Protein AF-A0A6G9CLF8-F1 (afdb_monomer_lite)

Structure (mmCIF, N/CA/C/O backbone):
data_AF-A0A6G9CLF8-F1
#
_entry.id   AF-A0A6G9CLF8-F1
#
loop_
_atom_site.group_PDB
_atom_site.id
_atom_site.type_symbol
_atom_site.label_atom_id
_atom_site.label_alt_id
_atom_site.label_comp_id
_atom_site.label_asym_id
_atom_site.label_entity_id
_atom_site.label_seq_id
_atom_site.pdbx_PDB_ins_code
_atom_site.Cartn_x
_atom_site.Cartn_y
_atom_site.Cartn_z
_atom_site.occupancy
_atom_site.B_iso_or_equiv
_atom_site.auth_seq_id
_atom_site.auth_comp_id
_atom_site.auth_asym_id
_atom_site.auth_atom_id
_atom_site.pdbx_PDB_model_num
ATOM 1 N N . MET A 1 1 ? -2.574 -20.757 2.063 1.00 41.59 1 MET A N 1
ATOM 2 C CA . MET A 1 1 ? -2.565 -20.197 0.692 1.00 41.59 1 MET A CA 1
ATOM 3 C C . MET A 1 1 ? -2.424 -21.358 -0.279 1.00 41.59 1 MET A C 1
ATOM 5 O O . MET A 1 1 ? -1.345 -21.919 -0.354 1.00 41.59 1 MET A O 1
ATOM 9 N N . SER A 1 2 ? -3.527 -21.786 -0.900 1.00 39.12 2 SER A N 1
ATOM 10 C CA . SER A 1 2 ? -3.586 -22.973 -1.773 1.00 39.12 2 SER A CA 1
ATOM 11 C C . SER A 1 2 ? -2.580 -22.903 -2.936 1.00 39.12 2 SER A C 1
ATOM 13 O O . SER A 1 2 ? -2.360 -21.823 -3.481 1.00 39.12 2 SER A O 1
ATOM 15 N N . GLU A 1 3 ? -2.040 -24.064 -3.328 1.00 38.75 3 GLU A N 1
ATOM 16 C CA . GLU A 1 3 ? -1.170 -24.376 -4.486 1.00 38.75 3 GLU A CA 1
ATOM 17 C C . GLU A 1 3 ? -1.596 -23.800 -5.857 1.00 38.75 3 GLU A C 1
ATOM 19 O O . GLU A 1 3 ? -0.893 -23.965 -6.851 1.00 38.75 3 GLU A O 1
ATOM 24 N N . LEU A 1 4 ? -2.725 -23.099 -5.949 1.00 47.34 4 LEU A N 1
ATOM 25 C CA . LEU A 1 4 ? -3.372 -22.709 -7.203 1.00 47.34 4 LEU A CA 1
ATOM 26 C C . LEU A 1 4 ? -2.699 -21.565 -7.992 1.00 47.34 4 LEU A C 1
ATOM 28 O O . LEU A 1 4 ? -3.176 -21.233 -9.076 1.00 47.34 4 LEU A O 1
ATOM 32 N N . THR A 1 5 ? -1.606 -20.956 -7.519 1.00 53.12 5 THR A N 1
ATOM 33 C CA . THR A 1 5 ? -0.994 -19.784 -8.191 1.00 53.12 5 THR A CA 1
ATOM 34 C C . THR A 1 5 ? 0.461 -19.934 -8.639 1.00 53.12 5 THR A C 1
ATOM 36 O O . THR A 1 5 ? 0.926 -19.076 -9.387 1.00 53.12 5 THR A O 1
ATOM 39 N N . MET A 1 6 ? 1.186 -20.994 -8.267 1.00 51.94 6 MET A N 1
ATOM 40 C CA . MET A 1 6 ? 2.652 -21.036 -8.451 1.00 51.94 6 MET A CA 1
ATOM 41 C C . MET A 1 6 ? 3.165 -21.644 -9.768 1.00 51.94 6 MET A C 1
ATOM 43 O O . MET A 1 6 ? 4.370 -21.621 -9.985 1.00 51.94 6 MET A O 1
ATOM 47 N N . ASN A 1 7 ? 2.306 -22.147 -10.667 1.00 63.16 7 ASN A N 1
ATOM 48 C CA . ASN A 1 7 ? 2.774 -22.780 -11.917 1.00 63.16 7 ASN A CA 1
ATOM 49 C C . ASN A 1 7 ? 2.023 -22.339 -13.188 1.00 63.16 7 ASN A C 1
ATOM 51 O O . ASN A 1 7 ? 1.942 -23.067 -14.175 1.00 63.16 7 ASN A O 1
ATOM 55 N N . ARG A 1 8 ? 1.434 -21.140 -13.164 1.00 80.38 8 ARG A N 1
ATOM 56 C CA . ARG A 1 8 ? 0.789 -20.535 -14.337 1.00 80.38 8 ARG A CA 1
ATOM 57 C C . ARG A 1 8 ? 1.823 -19.697 -15.106 1.00 80.38 8 ARG A C 1
ATOM 59 O O . ARG A 1 8 ? 2.453 -18.845 -14.477 1.00 80.38 8 ARG A O 1
ATOM 66 N N . PRO A 1 9 ? 2.001 -19.872 -16.432 1.00 82.06 9 PRO A N 1
ATOM 67 C CA . PRO A 1 9 ? 2.868 -18.993 -17.211 1.00 82.06 9 PRO A CA 1
ATOM 68 C C . PRO A 1 9 ? 2.358 -17.550 -17.143 1.00 82.06 9 PRO A C 1
ATOM 70 O O . PRO A 1 9 ? 1.155 -17.295 -17.072 1.00 82.06 9 PRO A O 1
ATOM 73 N N . ARG A 1 10 ? 3.288 -16.595 -17.147 1.00 87.62 10 ARG A N 1
ATOM 74 C CA . ARG A 1 10 ? 2.970 -15.172 -17.023 1.00 87.62 10 ARG A CA 1
ATOM 75 C C . ARG A 1 10 ? 2.129 -14.697 -18.219 1.00 87.62 10 ARG A C 1
ATOM 77 O O . ARG A 1 10 ? 2.594 -14.772 -19.350 1.00 87.62 10 ARG A O 1
ATOM 84 N N . GLU A 1 11 ? 0.921 -14.191 -17.950 1.00 89.56 11 GLU A N 1
ATOM 85 C CA . GLU A 1 11 ? -0.039 -13.742 -18.980 1.00 89.56 11 GLU A CA 1
ATOM 86 C C . GLU A 1 11 ? 0.350 -12.393 -19.628 1.00 89.56 11 GLU A C 1
ATOM 88 O O . GLU A 1 11 ? 0.215 -12.237 -20.838 1.00 89.56 11 GLU A O 1
ATOM 93 N N . ASP A 1 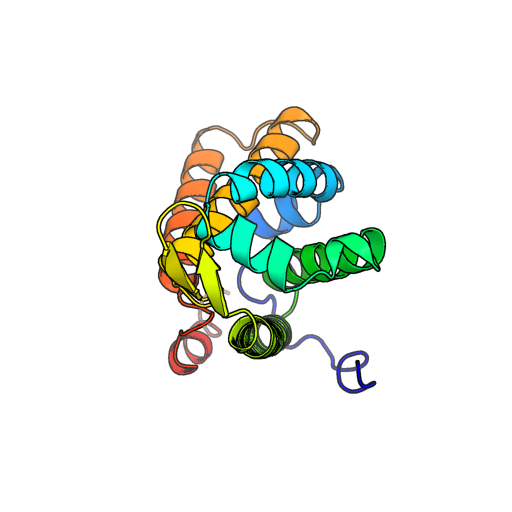12 ? 0.855 -11.422 -18.856 1.00 91.50 12 ASP A N 1
ATOM 94 C CA . ASP A 1 12 ? 1.275 -10.095 -19.336 1.00 91.50 12 ASP A CA 1
ATOM 95 C C . ASP A 1 12 ? 2.279 -9.421 -18.371 1.00 91.50 12 ASP A C 1
ATOM 97 O O . ASP A 1 12 ? 2.717 -10.001 -17.376 1.00 91.50 12 ASP A O 1
ATOM 101 N N . TYR A 1 13 ? 2.650 -8.163 -18.622 1.00 89.06 13 TYR A N 1
ATOM 102 C CA . TYR A 1 13 ? 3.530 -7.380 -17.742 1.00 89.06 13 TYR A CA 1
ATOM 103 C C . TYR A 1 13 ? 2.799 -6.576 -16.647 1.00 89.06 13 TYR A C 1
ATOM 105 O O . TYR A 1 13 ? 3.391 -5.702 -16.010 1.00 89.06 13 TYR A O 1
ATOM 113 N N . GLY A 1 14 ? 1.530 -6.886 -16.394 1.00 89.50 14 GLY A N 1
ATOM 114 C CA . GLY A 1 14 ? 0.704 -6.249 -15.380 1.00 89.50 14 GLY A CA 1
ATOM 115 C C . GLY A 1 14 ? 0.554 -4.748 -15.572 1.00 89.50 14 GLY A C 1
ATOM 116 O O . GLY A 1 14 ? 0.610 -4.211 -16.679 1.00 89.50 14 GLY A O 1
ATOM 117 N N . PHE A 1 15 ? 0.351 -4.040 -14.464 1.00 84.31 15 PHE A N 1
ATOM 118 C CA . PHE A 1 15 ? 0.010 -2.622 -14.516 1.00 84.31 15 PHE A CA 1
ATOM 119 C C . PHE A 1 15 ? 1.151 -1.745 -15.023 1.00 84.31 15 PHE A C 1
ATOM 121 O O . PHE A 1 15 ? 0.898 -0.758 -15.719 1.00 84.31 15 PHE A O 1
ATOM 128 N N . PHE A 1 16 ? 2.390 -2.071 -14.663 1.00 83.31 16 PHE A N 1
ATOM 129 C CA . PHE A 1 16 ? 3.527 -1.175 -14.854 1.00 83.31 16 PHE A CA 1
ATOM 130 C C . PHE A 1 16 ? 4.523 -1.684 -15.898 1.00 83.31 16 PHE A C 1
ATOM 132 O O . PHE A 1 16 ? 4.972 -0.900 -16.731 1.00 83.31 16 PHE A O 1
ATOM 139 N N . GLY A 1 17 ? 4.848 -2.975 -15.872 1.00 84.81 17 GLY A N 1
ATOM 140 C CA . GLY A 1 17 ? 5.844 -3.607 -16.732 1.00 84.81 17 GLY A CA 1
ATOM 141 C C . GLY A 1 17 ? 7.310 -3.235 -16.461 1.00 84.81 17 GLY A C 1
ATOM 142 O O . GLY A 1 17 ? 7.597 -2.192 -15.861 1.00 84.81 17 GLY A O 1
ATOM 143 N N . PRO A 1 18 ? 8.260 -4.076 -16.917 1.00 89.00 18 PRO A N 1
ATOM 144 C CA . PRO A 1 18 ? 9.674 -4.017 -16.527 1.00 89.00 18 PRO A CA 1
ATOM 145 C C . PRO A 1 18 ? 10.400 -2.748 -16.991 1.00 89.00 18 PRO A C 1
ATOM 147 O O . PRO A 1 18 ? 11.342 -2.302 -16.343 1.00 89.00 18 PRO A O 1
ATOM 150 N N . GLY A 1 19 ? 9.945 -2.117 -18.078 1.00 82.50 19 GLY A N 1
ATOM 151 C CA . GLY A 1 19 ? 10.505 -0.849 -18.563 1.00 82.50 19 GLY A CA 1
ATOM 152 C C . GLY A 1 19 ? 10.064 0.385 -17.767 1.00 82.50 19 GLY A C 1
ATOM 153 O O . GLY A 1 19 ? 10.550 1.492 -18.012 1.00 82.50 19 GLY A O 1
ATOM 154 N N . SER A 1 20 ? 9.123 0.240 -16.829 1.00 81.88 20 SER A N 1
ATOM 155 C CA . SER A 1 20 ? 8.579 1.382 -16.101 1.00 81.88 20 SER A CA 1
ATOM 156 C C . SER A 1 20 ? 9.444 1.795 -14.906 1.00 81.88 20 SER A C 1
ATOM 158 O O . SER A 1 20 ? 10.056 0.957 -14.238 1.00 81.88 20 SER A O 1
ATOM 160 N N . PRO A 1 21 ? 9.434 3.092 -14.547 1.00 83.88 21 PRO A N 1
ATOM 161 C CA . PRO A 1 21 ? 10.033 3.545 -13.299 1.00 83.88 21 PRO A CA 1
ATOM 162 C C . PRO A 1 21 ? 9.452 2.844 -12.068 1.00 83.88 21 PRO A C 1
ATOM 164 O O . PRO A 1 21 ? 10.201 2.492 -11.171 1.00 83.88 21 PRO A O 1
ATOM 167 N N . SER A 1 22 ? 8.133 2.629 -12.043 1.00 84.50 22 SER A N 1
ATOM 168 C CA . SER A 1 22 ? 7.428 1.973 -10.942 1.00 84.50 22 SER A CA 1
ATOM 169 C C . SER A 1 22 ? 7.987 0.584 -10.660 1.00 84.50 22 SER A C 1
ATOM 171 O O . SER A 1 22 ? 8.356 0.296 -9.528 1.00 84.50 22 SER A O 1
ATOM 173 N N . TRP A 1 23 ? 8.125 -0.240 -11.699 1.00 87.88 23 TRP A N 1
ATOM 174 C CA . TRP A 1 23 ? 8.705 -1.569 -11.565 1.00 87.88 23 TRP A CA 1
ATOM 175 C C . TRP A 1 23 ? 10.150 -1.503 -11.082 1.00 87.88 23 TRP A C 1
ATOM 177 O O . TRP A 1 23 ? 10.504 -2.174 -10.120 1.00 87.88 23 TRP A O 1
ATOM 187 N N . LYS A 1 24 ? 10.979 -0.654 -11.703 1.00 89.50 24 LYS A N 1
ATOM 188 C CA . LYS A 1 24 ? 12.388 -0.494 -11.315 1.00 89.50 24 LYS A CA 1
ATOM 189 C C . LYS A 1 24 ? 12.546 -0.088 -9.844 1.00 89.50 24 LYS A C 1
ATOM 191 O O . LYS A 1 24 ? 13.428 -0.596 -9.164 1.00 89.50 24 LYS A O 1
ATOM 196 N N . ILE A 1 25 ? 11.716 0.844 -9.380 1.00 90.38 25 ILE A N 1
ATOM 197 C CA . ILE A 1 25 ? 11.767 1.397 -8.024 1.00 90.38 25 ILE A CA 1
ATOM 198 C C . ILE A 1 25 ? 11.321 0.355 -6.990 1.00 90.38 25 ILE A C 1
ATOM 200 O O . ILE A 1 25 ? 12.007 0.172 -5.989 1.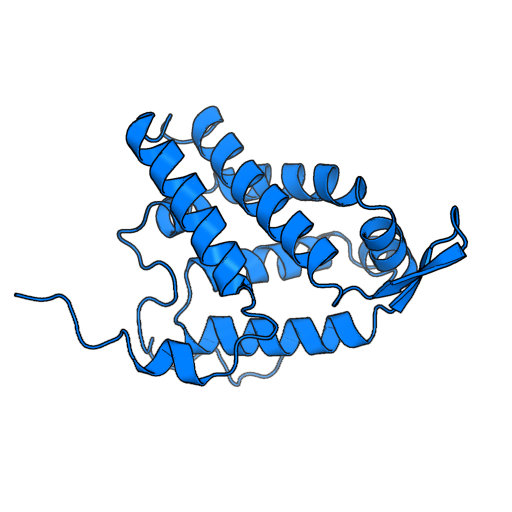00 90.38 25 ILE A O 1
ATOM 204 N N . TRP A 1 26 ? 10.210 -0.345 -7.238 1.00 91.25 26 TRP A N 1
ATOM 205 C CA . TRP A 1 26 ? 9.694 -1.363 -6.316 1.00 91.25 26 TRP A CA 1
ATOM 206 C C . TRP A 1 26 ? 10.512 -2.656 -6.320 1.00 91.25 26 TRP A C 1
ATOM 208 O O . TRP A 1 26 ? 10.598 -3.307 -5.289 1.00 91.25 26 TRP A O 1
ATOM 218 N N . ALA A 1 27 ? 11.158 -3.011 -7.433 1.00 92.56 27 ALA A N 1
ATOM 219 C CA . ALA A 1 27 ? 12.043 -4.175 -7.504 1.00 92.56 27 ALA A CA 1
ATOM 220 C C . ALA A 1 27 ? 13.432 -3.935 -6.876 1.00 92.56 27 ALA A C 1
ATOM 222 O O . ALA A 1 27 ? 14.234 -4.863 -6.790 1.00 92.56 27 ALA A O 1
ATOM 223 N N . ALA A 1 28 ? 13.754 -2.704 -6.467 1.00 93.19 28 ALA A N 1
ATOM 224 C CA . ALA A 1 28 ? 15.037 -2.398 -5.845 1.00 93.19 28 ALA A CA 1
ATOM 225 C C . ALA A 1 28 ? 15.055 -2.809 -4.360 1.00 93.19 28 ALA A C 1
ATOM 227 O O . ALA A 1 28 ? 14.053 -2.610 -3.671 1.00 93.19 28 ALA A O 1
ATOM 228 N N . PRO A 1 29 ? 16.202 -3.253 -3.804 1.00 94.38 29 PRO A N 1
ATOM 229 C CA . PRO A 1 29 ? 16.317 -3.579 -2.375 1.00 94.38 29 PRO A CA 1
ATOM 230 C C . PRO A 1 29 ? 15.917 -2.429 -1.435 1.00 94.38 29 PRO A C 1
ATOM 232 O O . PRO A 1 29 ? 15.423 -2.653 -0.332 1.00 94.38 29 PRO A O 1
ATOM 235 N N . THR A 1 30 ? 16.051 -1.178 -1.889 1.00 95.19 30 THR A N 1
ATOM 236 C CA . THR A 1 30 ? 15.613 0.021 -1.155 1.00 95.19 30 THR A CA 1
ATOM 237 C C . THR A 1 30 ? 14.107 0.071 -0.892 1.00 95.19 30 THR A C 1
ATOM 239 O O . THR A 1 30 ? 13.672 0.866 -0.058 1.00 95.19 30 THR A O 1
ATOM 242 N N . ALA A 1 31 ? 13.302 -0.741 -1.587 1.00 94.06 31 ALA A N 1
ATOM 243 C CA . ALA A 1 31 ? 11.864 -0.812 -1.369 1.00 94.06 31 ALA A CA 1
ATOM 244 C C . ALA A 1 31 ? 11.509 -1.292 0.040 1.00 94.06 31 ALA A C 1
ATOM 246 O O . ALA A 1 31 ? 10.551 -0.777 0.604 1.00 94.06 31 ALA A O 1
ATOM 247 N N . LEU A 1 32 ? 12.312 -2.173 0.648 1.00 94.69 32 LEU A N 1
ATOM 248 C CA . LEU A 1 32 ? 12.104 -2.611 2.032 1.00 94.69 32 LEU A CA 1
ATOM 249 C C . LEU A 1 32 ? 12.201 -1.435 3.020 1.00 94.69 32 LEU A C 1
ATOM 251 O O . LEU A 1 32 ? 11.309 -1.234 3.841 1.00 94.69 32 LEU A O 1
ATOM 255 N N . ILE A 1 33 ? 13.241 -0.605 2.884 1.00 95.12 33 ILE A N 1
ATOM 256 C CA . ILE A 1 33 ? 13.440 0.596 3.716 1.00 95.12 33 ILE A CA 1
ATOM 257 C C . ILE A 1 33 ? 12.312 1.607 3.463 1.00 95.12 33 ILE A C 1
ATOM 259 O O . ILE A 1 33 ? 11.757 2.200 4.389 1.00 95.12 33 ILE A O 1
ATOM 263 N N . GLY A 1 34 ? 11.941 1.790 2.192 1.00 95.69 34 GLY A N 1
ATOM 264 C CA . GLY A 1 34 ? 10.821 2.643 1.807 1.00 95.69 34 GLY A CA 1
ATOM 265 C C . GLY A 1 34 ? 9.492 2.183 2.394 1.00 95.69 34 GLY A C 1
ATOM 266 O O . GLY A 1 34 ? 8.704 3.014 2.835 1.00 95.69 34 GLY A O 1
ATOM 267 N N . PHE A 1 35 ? 9.263 0.877 2.449 1.00 94.88 35 PHE A N 1
ATOM 268 C CA . PHE A 1 35 ? 8.052 0.305 3.013 1.00 94.88 35 PHE A CA 1
ATOM 269 C C . PHE A 1 35 ? 7.992 0.493 4.535 1.00 94.88 35 PHE A C 1
ATOM 271 O O . PHE A 1 35 ? 6.983 0.945 5.061 1.00 94.88 35 PHE A O 1
ATOM 278 N N . GLN A 1 36 ? 9.100 0.288 5.254 1.00 94.88 36 GLN A N 1
ATOM 279 C CA . GLN A 1 36 ? 9.165 0.594 6.693 1.00 94.88 36 GLN A CA 1
ATOM 280 C C . GLN A 1 36 ? 8.843 2.068 6.984 1.00 94.88 36 GLN A C 1
ATOM 282 O O . GLN A 1 36 ? 8.083 2.376 7.902 1.00 94.88 36 GLN A O 1
ATOM 287 N N . ARG A 1 37 ? 9.363 2.992 6.163 1.00 96.81 37 ARG A N 1
ATOM 288 C CA . ARG A 1 37 ? 9.010 4.416 6.250 1.00 96.81 37 ARG A CA 1
ATOM 289 C C . ARG A 1 37 ? 7.518 4.656 5.996 1.00 96.81 37 ARG A C 1
ATOM 291 O O . ARG A 1 37 ? 6.945 5.530 6.646 1.00 96.81 37 ARG A O 1
ATOM 298 N N . SER A 1 38 ? 6.899 3.950 5.046 1.00 96.00 38 SER A N 1
ATOM 299 C CA . SER A 1 38 ? 5.478 4.156 4.747 1.00 96.00 38 SER A CA 1
ATOM 300 C C . SER A 1 38 ? 4.599 3.745 5.914 1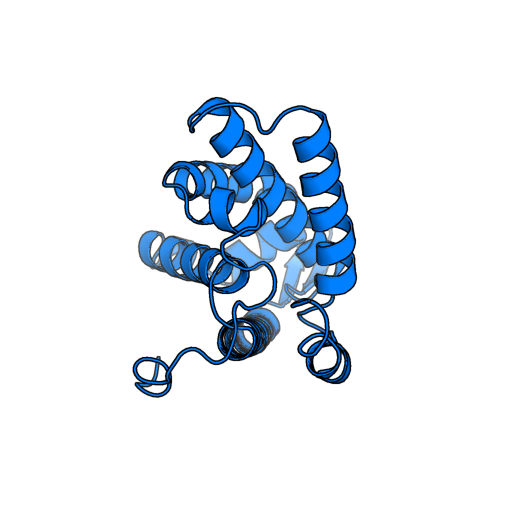.00 96.00 38 SER A C 1
ATOM 302 O O . SER A 1 38 ? 3.740 4.533 6.289 1.00 96.00 38 SER A O 1
ATOM 304 N N . VAL A 1 39 ? 4.895 2.614 6.559 1.00 93.62 39 VAL A N 1
ATOM 305 C CA . VAL A 1 39 ? 4.155 2.133 7.735 1.00 93.62 39 VAL A CA 1
ATOM 306 C C . VAL A 1 39 ? 4.110 3.194 8.838 1.00 93.62 39 VAL A C 1
ATOM 308 O O . VAL A 1 39 ? 3.053 3.422 9.418 1.00 93.62 39 VAL A O 1
ATOM 311 N N . VAL A 1 40 ? 5.214 3.903 9.101 1.00 95.44 40 VAL A N 1
ATOM 312 C CA . VAL A 1 40 ? 5.225 4.994 10.095 1.00 95.44 40 VAL A CA 1
ATOM 313 C C . VAL A 1 40 ? 4.283 6.134 9.692 1.00 95.44 40 VAL A C 1
ATOM 315 O O . VAL A 1 40 ? 3.527 6.627 10.520 1.00 95.44 40 VAL A O 1
ATOM 318 N N . LEU A 1 41 ? 4.299 6.545 8.420 1.00 97.19 41 LEU A N 1
ATOM 319 C CA . LEU A 1 41 ? 3.423 7.617 7.928 1.00 97.19 41 LEU A CA 1
ATOM 320 C C . LEU A 1 41 ? 1.951 7.205 7.872 1.00 97.19 41 LEU A C 1
ATOM 322 O O . LEU A 1 41 ? 1.069 8.028 8.092 1.00 97.19 41 LEU A O 1
ATOM 326 N N . GLU A 1 42 ? 1.687 5.941 7.563 1.00 95.56 42 GLU A N 1
ATOM 327 C CA . GLU A 1 42 ? 0.349 5.362 7.500 1.00 95.56 42 GLU A CA 1
ATOM 328 C C . GLU A 1 42 ? -0.370 5.472 8.849 1.00 95.56 42 GLU A C 1
ATOM 330 O O . GLU A 1 42 ? -1.548 5.812 8.868 1.00 95.56 42 GLU A O 1
ATOM 335 N N . HIS A 1 43 ? 0.346 5.322 9.970 1.00 94.94 43 HIS A N 1
ATOM 336 C CA . HIS A 1 43 ? -0.212 5.453 11.325 1.00 94.94 43 HIS A CA 1
ATOM 337 C C . HIS A 1 43 ? -0.613 6.885 11.720 1.00 94.94 43 HIS A C 1
ATOM 339 O O . HIS A 1 43 ? -1.169 7.077 12.798 1.00 94.94 43 HIS A O 1
ATOM 345 N N . PHE A 1 44 ? -0.383 7.889 10.866 1.00 95.12 44 PHE A N 1
ATOM 346 C CA . PHE A 1 44 ? -0.996 9.211 11.039 1.00 95.12 44 PHE A CA 1
ATOM 347 C C . PHE A 1 44 ? -2.453 9.282 10.554 1.00 95.12 44 PHE A C 1
ATOM 349 O O . PHE A 1 44 ? -3.097 10.310 10.750 1.00 95.12 44 PHE A O 1
ATOM 356 N N . ASP A 1 45 ? -2.991 8.210 9.962 1.00 95.25 45 ASP A N 1
ATOM 357 C CA . ASP A 1 45 ? -4.437 8.024 9.819 1.00 95.25 45 ASP A CA 1
ATOM 358 C C . ASP A 1 45 ? -4.980 7.295 11.070 1.00 95.25 45 ASP A C 1
ATOM 360 O O . ASP A 1 45 ? -4.650 6.120 11.279 1.00 95.25 45 ASP A O 1
ATOM 364 N N . PRO A 1 46 ? -5.812 7.948 11.911 1.00 95.81 46 PRO A N 1
ATOM 365 C CA . PRO A 1 46 ? -6.343 7.325 13.124 1.00 95.81 46 PRO A CA 1
ATOM 366 C C . PRO A 1 46 ? -7.228 6.106 12.822 1.00 95.81 46 PRO A C 1
ATOM 368 O O . PRO A 1 46 ? -7.241 5.149 13.595 1.00 95.81 46 PRO A O 1
ATOM 371 N N . PHE A 1 47 ? -7.918 6.085 11.676 1.00 96.81 47 PHE A N 1
ATOM 372 C CA . PHE A 1 47 ? -8.753 4.954 11.268 1.00 96.81 47 PHE A CA 1
ATOM 373 C C . PHE A 1 47 ? -7.915 3.741 10.881 1.00 96.81 47 PHE A C 1
ATOM 375 O O . PHE A 1 47 ? -8.274 2.607 11.199 1.00 96.81 47 PHE A O 1
ATOM 382 N N . LEU A 1 48 ? -6.773 3.980 10.236 1.00 95.25 48 LEU A N 1
ATOM 383 C CA . LEU A 1 48 ? -5.797 2.939 9.953 1.00 95.25 48 LEU A CA 1
ATOM 384 C C . LEU A 1 48 ? -5.201 2.392 11.249 1.00 95.25 48 LEU A C 1
ATOM 386 O O . LEU A 1 48 ? -5.166 1.176 11.426 1.00 95.25 48 LEU A O 1
ATOM 390 N N . ALA A 1 49 ? -4.757 3.267 12.155 1.00 95.25 49 ALA A N 1
ATOM 391 C CA . ALA A 1 49 ? -4.165 2.852 13.424 1.00 95.25 49 ALA A CA 1
ATOM 392 C C . ALA A 1 49 ? -5.136 1.988 14.249 1.00 95.25 49 ALA A C 1
ATOM 394 O O . ALA A 1 49 ? -4.743 0.923 14.728 1.00 95.25 49 ALA A O 1
ATOM 395 N N . ALA A 1 50 ? -6.411 2.390 14.330 1.00 96.75 50 ALA A N 1
ATOM 396 C CA . ALA A 1 50 ? -7.463 1.601 14.971 1.00 96.75 50 ALA A CA 1
ATOM 397 C C . ALA A 1 50 ? -7.656 0.236 14.286 1.00 96.75 50 ALA A C 1
ATOM 399 O O . ALA A 1 50 ? -7.604 -0.796 14.948 1.00 96.75 50 ALA A O 1
ATOM 400 N N . ALA A 1 51 ? -7.768 0.203 12.952 1.00 95.62 51 ALA A N 1
ATOM 401 C CA . ALA A 1 51 ? -7.912 -1.050 12.207 1.00 95.62 51 ALA A CA 1
ATOM 402 C C . ALA A 1 51 ? -6.744 -2.023 12.435 1.00 95.62 51 ALA A C 1
ATOM 404 O O . ALA A 1 51 ? -6.947 -3.235 12.527 1.00 95.62 51 ALA A O 1
ATOM 405 N N . VAL A 1 52 ? -5.514 -1.510 12.515 1.00 94.31 52 VAL A N 1
ATOM 406 C CA . VAL A 1 52 ? -4.322 -2.327 12.771 1.00 94.31 52 VAL A CA 1
ATOM 407 C C . VAL A 1 52 ? -4.313 -2.875 14.196 1.00 94.31 52 VAL A C 1
ATOM 409 O O . VAL A 1 52 ? -3.974 -4.049 14.373 1.00 94.31 52 VAL A O 1
ATOM 412 N N . ALA A 1 53 ? -4.689 -2.056 15.181 1.00 94.00 53 ALA A N 1
ATOM 413 C CA . ALA A 1 53 ? -4.781 -2.470 16.577 1.00 94.00 53 ALA A CA 1
ATOM 414 C C . ALA A 1 53 ? -5.833 -3.578 16.761 1.00 94.00 53 ALA A C 1
ATOM 416 O O . ALA A 1 53 ? -5.507 -4.641 17.291 1.00 94.00 53 ALA A O 1
ATOM 417 N N . ASP A 1 54 ? -7.040 -3.378 16.228 1.00 95.31 54 ASP A N 1
ATOM 418 C CA . ASP A 1 54 ? -8.168 -4.307 16.379 1.00 95.31 54 ASP A CA 1
ATOM 419 C C . ASP A 1 54 ? -7.914 -5.653 15.688 1.00 95.31 54 ASP A C 1
ATOM 421 O O . ASP A 1 54 ? -8.263 -6.710 16.212 1.00 95.31 54 ASP A O 1
ATOM 425 N N . MET A 1 55 ? -7.237 -5.650 14.533 1.00 92.50 55 MET A N 1
ATOM 426 C CA . MET A 1 55 ? -6.888 -6.892 13.834 1.00 92.50 55 MET A CA 1
ATOM 427 C C . MET A 1 55 ? -5.782 -7.690 14.535 1.00 92.50 55 MET A C 1
ATOM 429 O O . MET A 1 55 ? -5.570 -8.851 14.187 1.00 92.50 55 MET A O 1
ATOM 433 N N . SER A 1 56 ? -5.076 -7.102 15.507 1.00 91.69 56 SER A N 1
ATOM 434 C CA . SER A 1 56 ? -4.088 -7.716 16.415 1.00 91.69 56 SER A CA 1
ATOM 435 C C . SER A 1 56 ? -2.885 -8.452 15.794 1.00 91.69 56 SER A C 1
ATOM 437 O O . SER A 1 56 ? -1.937 -8.787 16.502 1.00 91.69 56 SER A O 1
ATOM 439 N N . GLY A 1 57 ? -2.850 -8.662 14.474 1.00 87.25 57 GLY A N 1
ATOM 440 C CA . GLY A 1 57 ? -1.833 -9.476 13.800 1.00 87.25 57 GLY A CA 1
ATOM 441 C C . GLY A 1 57 ? -0.400 -8.945 13.915 1.00 87.25 57 GLY A C 1
ATOM 442 O O . GLY A 1 57 ? 0.541 -9.712 13.750 1.00 87.25 57 GLY A O 1
ATOM 443 N N . ILE A 1 58 ? -0.215 -7.654 14.222 1.00 89.25 58 ILE A N 1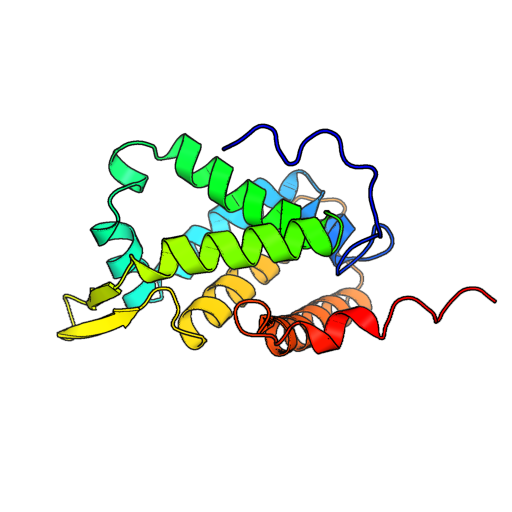
ATOM 444 C CA . ILE A 1 58 ? 1.112 -7.094 14.535 1.00 89.25 58 ILE A CA 1
ATOM 445 C C . ILE A 1 58 ? 1.687 -7.623 15.854 1.00 89.25 58 ILE A C 1
ATOM 447 O O . ILE A 1 58 ? 2.903 -7.657 15.999 1.00 89.25 58 ILE A O 1
ATOM 451 N N . TYR A 1 59 ? 0.840 -8.016 16.810 1.00 92.88 59 TYR A N 1
ATOM 452 C CA . TYR A 1 59 ? 1.272 -8.447 18.140 1.00 92.88 59 TYR A CA 1
ATOM 453 C C . TYR A 1 59 ? 1.586 -9.944 18.190 1.00 92.88 59 TYR A C 1
ATOM 455 O O . TYR A 1 59 ? 2.404 -10.366 19.002 1.00 92.88 59 TYR A O 1
ATOM 463 N N . SER A 1 60 ? 0.956 -10.741 17.323 1.00 94.44 60 SER A N 1
ATOM 464 C CA . SER A 1 60 ? 1.154 -12.192 17.257 1.00 94.44 60 SER A CA 1
ATOM 465 C C . SER A 1 60 ? 2.207 -12.622 16.232 1.00 94.44 60 SER A C 1
ATOM 467 O O . SER A 1 60 ? 2.973 -13.541 16.504 1.00 94.44 60 SER A O 1
ATOM 469 N N . ASP A 1 61 ? 2.265 -11.969 15.068 1.00 94.69 61 ASP A N 1
ATOM 470 C CA . ASP A 1 61 ? 3.171 -12.309 13.961 1.00 94.69 61 ASP A CA 1
ATOM 471 C C . ASP A 1 61 ? 3.636 -11.035 13.221 1.00 94.69 61 ASP A C 1
ATOM 473 O O . ASP A 1 61 ? 3.215 -10.764 12.089 1.00 94.69 61 ASP A O 1
ATOM 477 N N . PRO A 1 62 ? 4.491 -10.200 13.846 1.00 90.94 62 PRO A N 1
ATOM 478 C CA . PRO A 1 62 ? 4.934 -8.944 13.243 1.00 90.94 62 PRO A CA 1
ATOM 479 C C . PRO A 1 62 ? 5.733 -9.159 11.952 1.00 90.94 62 PRO A C 1
ATOM 481 O O . PRO A 1 62 ? 5.525 -8.437 10.974 1.00 90.94 62 PRO A O 1
ATOM 484 N N . ALA A 1 63 ? 6.623 -10.158 11.935 1.00 91.31 63 ALA A N 1
ATOM 485 C CA . ALA A 1 63 ? 7.475 -10.453 10.785 1.00 91.31 63 ALA A CA 1
ATOM 486 C C . ALA A 1 63 ? 6.652 -10.983 9.605 1.00 91.31 63 ALA A C 1
ATOM 488 O O . ALA A 1 63 ? 6.696 -10.406 8.519 1.00 91.31 63 ALA A O 1
ATOM 489 N N . GLY A 1 64 ? 5.813 -12.000 9.824 1.00 93.06 64 GLY A N 1
ATOM 490 C CA . GLY A 1 64 ? 4.970 -12.537 8.764 1.00 93.06 64 GLY A CA 1
ATOM 491 C C . GLY A 1 64 ? 3.920 -11.533 8.288 1.00 93.06 64 GLY A C 1
ATOM 492 O O . GLY A 1 64 ? 3.577 -11.525 7.103 1.00 93.06 64 GLY A O 1
ATOM 493 N N . ARG A 1 65 ? 3.432 -10.631 9.154 1.00 92.06 65 ARG A N 1
ATOM 494 C CA . ARG A 1 65 ? 2.565 -9.527 8.715 1.00 92.06 65 ARG A CA 1
ATOM 495 C C . ARG A 1 65 ? 3.307 -8.577 7.780 1.00 92.06 65 ARG A C 1
ATOM 497 O O . ARG A 1 65 ? 2.764 -8.265 6.723 1.00 92.06 65 ARG A O 1
ATOM 504 N N . LEU A 1 66 ? 4.519 -8.148 8.139 1.00 90.19 66 LEU A N 1
ATOM 505 C CA . LEU A 1 66 ? 5.343 -7.292 7.283 1.00 90.19 66 LEU A CA 1
ATOM 506 C C . LEU A 1 66 ? 5.605 -7.956 5.923 1.00 90.19 66 LEU A C 1
ATOM 508 O O . LEU A 1 66 ? 5.384 -7.320 4.891 1.00 90.19 66 LEU A O 1
ATOM 512 N N . ASP A 1 67 ? 5.987 -9.233 5.922 1.00 9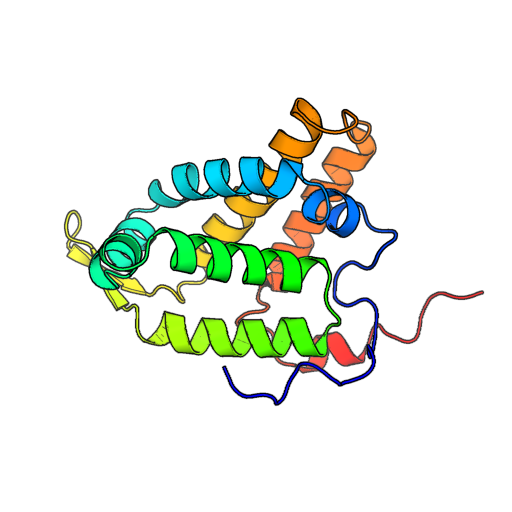1.69 67 ASP A N 1
ATOM 513 C CA . ASP A 1 67 ? 6.270 -9.993 4.702 1.00 91.69 67 ASP A CA 1
ATOM 514 C C . ASP A 1 67 ? 5.045 -10.090 3.789 1.00 91.69 67 ASP A C 1
ATOM 516 O O . ASP A 1 67 ? 5.137 -9.792 2.597 1.00 91.69 67 ASP A O 1
ATOM 520 N N . ARG A 1 68 ? 3.869 -10.440 4.334 1.00 92.19 68 ARG A N 1
ATOM 521 C CA . ARG A 1 68 ? 2.621 -10.524 3.553 1.00 92.19 68 ARG A CA 1
ATOM 522 C C . ARG A 1 68 ? 2.231 -9.172 2.959 1.00 92.19 68 ARG A C 1
ATOM 524 O O . ARG A 1 68 ? 1.821 -9.112 1.798 1.00 92.19 68 ARG A O 1
ATOM 531 N N . THR A 1 69 ? 2.361 -8.086 3.724 1.00 90.50 69 THR A N 1
ATOM 532 C CA . THR A 1 69 ? 2.019 -6.748 3.227 1.00 90.50 69 THR A CA 1
ATOM 533 C C . THR A 1 69 ? 3.013 -6.276 2.164 1.00 90.50 69 THR A C 1
ATOM 535 O O . THR A 1 69 ? 2.591 -5.799 1.111 1.00 90.50 69 THR A O 1
ATOM 538 N N . LEU A 1 70 ? 4.320 -6.463 2.365 1.00 92.00 70 LEU A N 1
ATOM 539 C CA . LEU A 1 70 ? 5.319 -6.111 1.355 1.00 92.00 70 LEU A CA 1
ATOM 540 C C . LEU A 1 70 ? 5.148 -6.951 0.079 1.00 92.00 70 LEU A C 1
ATOM 542 O O . LEU A 1 70 ? 5.178 -6.403 -1.026 1.00 92.00 70 LEU A O 1
ATOM 546 N N . ALA A 1 71 ? 4.902 -8.257 0.219 1.00 92.75 71 ALA A N 1
ATOM 547 C CA . ALA A 1 71 ? 4.627 -9.150 -0.903 1.00 92.75 71 ALA A CA 1
ATOM 548 C C . ALA A 1 71 ? 3.412 -8.686 -1.717 1.00 92.75 71 ALA A C 1
ATOM 550 O O . ALA A 1 71 ? 3.464 -8.728 -2.948 1.00 92.75 71 ALA A O 1
ATOM 551 N N . TYR A 1 72 ? 2.354 -8.181 -1.070 1.00 92.38 72 TYR A N 1
ATOM 552 C CA . TYR A 1 72 ? 1.222 -7.569 -1.770 1.00 92.38 72 TYR A CA 1
ATOM 553 C C . TYR A 1 72 ? 1.659 -6.405 -2.666 1.00 92.38 72 TYR A C 1
ATOM 555 O O . TYR A 1 72 ? 1.405 -6.432 -3.873 1.00 92.38 72 TYR A O 1
ATOM 563 N N . PHE A 1 73 ? 2.364 -5.411 -2.119 1.00 91.94 73 PHE A N 1
ATOM 564 C CA . PHE A 1 73 ? 2.778 -4.242 -2.902 1.00 91.94 73 PHE A CA 1
ATOM 565 C C . PHE A 1 73 ? 3.753 -4.596 -4.030 1.00 91.94 73 PHE A C 1
ATOM 567 O O . PHE A 1 73 ? 3.603 -4.094 -5.148 1.00 91.94 73 PHE A O 1
ATOM 574 N N . LEU A 1 74 ? 4.709 -5.494 -3.774 1.00 92.75 74 LEU A N 1
ATOM 575 C CA . LEU A 1 74 ? 5.629 -5.990 -4.801 1.00 92.75 74 LEU A CA 1
ATOM 576 C C . LEU A 1 74 ? 4.885 -6.734 -5.912 1.00 92.75 74 LEU A C 1
ATOM 578 O O . LEU A 1 74 ? 5.157 -6.502 -7.092 1.00 92.75 74 LEU A O 1
ATOM 582 N N . THR A 1 75 ? 3.909 -7.571 -5.556 1.00 92.12 75 THR A N 1
ATOM 583 C CA . THR A 1 75 ? 3.063 -8.290 -6.519 1.00 92.12 75 THR A CA 1
ATOM 584 C C . THR A 1 75 ? 2.281 -7.306 -7.381 1.00 92.12 75 THR A C 1
ATOM 586 O O . THR A 1 75 ? 2.310 -7.406 -8.603 1.00 92.12 75 THR A O 1
ATOM 589 N N . VAL A 1 76 ? 1.649 -6.294 -6.783 1.00 89.94 76 VAL A N 1
ATOM 590 C CA . VAL A 1 76 ? 0.923 -5.260 -7.539 1.00 89.94 76 VAL A CA 1
ATOM 591 C C . VAL A 1 76 ? 1.855 -4.477 -8.472 1.00 89.94 76 VAL A C 1
ATOM 593 O O . VAL A 1 76 ? 1.465 -4.117 -9.585 1.00 89.94 76 VAL A O 1
ATOM 596 N N . ALA A 1 77 ? 3.095 -4.222 -8.051 1.00 90.56 77 ALA A N 1
ATOM 597 C CA . ALA A 1 77 ? 4.065 -3.492 -8.859 1.00 90.56 77 ALA A CA 1
ATOM 598 C C . ALA A 1 77 ? 4.672 -4.327 -10.004 1.00 90.56 77 ALA A C 1
ATOM 600 O O . ALA A 1 77 ? 5.015 -3.752 -11.041 1.00 90.56 77 ALA A O 1
ATOM 601 N N . THR A 1 78 ? 4.824 -5.647 -9.827 1.00 91.44 78 THR A N 1
ATOM 602 C CA . THR A 1 78 ? 5.695 -6.479 -10.683 1.00 91.44 78 THR A CA 1
ATOM 603 C C . THR A 1 78 ? 5.060 -7.752 -11.253 1.00 91.44 78 THR A C 1
ATOM 605 O O . THR A 1 78 ? 5.595 -8.318 -12.207 1.00 91.44 78 THR A O 1
ATOM 608 N N . ALA A 1 79 ? 3.924 -8.231 -10.751 1.00 90.69 79 ALA A N 1
ATOM 609 C CA . ALA A 1 79 ? 3.269 -9.432 -11.281 1.00 90.69 79 ALA A CA 1
ATOM 610 C C . ALA A 1 79 ? 2.446 -9.140 -12.549 1.00 90.69 79 ALA A C 1
ATOM 612 O O . ALA A 1 79 ? 2.337 -7.992 -12.986 1.00 90.69 79 ALA A O 1
ATOM 613 N N . ASP A 1 80 ? 1.928 -10.187 -13.196 1.00 91.81 80 ASP A N 1
ATOM 614 C CA . ASP A 1 80 ? 0.928 -10.046 -14.261 1.00 91.81 80 ASP A CA 1
ATOM 615 C C . ASP A 1 80 ? -0.396 -9.496 -13.710 1.00 91.81 80 ASP A C 1
ATOM 617 O O . ASP A 1 80 ? -0.685 -9.592 -12.511 1.00 91.81 80 ASP A O 1
ATOM 621 N N . GLY A 1 81 ? -1.214 -8.929 -14.596 1.00 87.81 81 GLY A N 1
ATOM 622 C CA . GLY A 1 81 ? -2.455 -8.252 -14.235 1.00 87.81 81 GLY A CA 1
ATOM 623 C C . GLY A 1 81 ? -3.426 -9.171 -13.502 1.00 87.81 81 GLY A C 1
ATOM 624 O O . GLY A 1 81 ? -4.021 -8.763 -12.505 1.00 87.81 81 GLY A O 1
ATOM 625 N N . ARG A 1 82 ? -3.539 -10.435 -13.927 1.00 90.75 82 ARG A N 1
ATOM 626 C CA . ARG A 1 82 ? -4.425 -11.412 -13.285 1.00 90.75 82 ARG A CA 1
ATOM 627 C C . ARG A 1 82 ? -3.992 -11.730 -11.855 1.00 90.75 82 ARG A C 1
ATOM 629 O O . ARG A 1 82 ? -4.845 -11.722 -10.971 1.00 90.75 82 ARG A O 1
ATOM 636 N N . THR A 1 83 ? -2.699 -11.963 -11.609 1.00 90.50 83 THR A N 1
ATOM 637 C CA . THR A 1 83 ? -2.182 -12.171 -10.240 1.00 90.50 83 THR A CA 1
ATOM 638 C C . THR A 1 83 ? -2.449 -10.956 -9.361 1.00 90.50 83 THR A C 1
ATOM 640 O O . THR A 1 83 ? -2.963 -11.094 -8.252 1.00 90.50 83 THR A O 1
ATOM 643 N N . ALA A 1 84 ? -2.125 -9.760 -9.853 1.00 88.19 84 ALA A N 1
ATOM 644 C CA . ALA A 1 84 ? -2.260 -8.541 -9.069 1.00 88.19 84 ALA A CA 1
ATOM 645 C C . ALA A 1 84 ? -3.734 -8.218 -8.740 1.00 88.19 84 ALA A C 1
ATOM 647 O O . ALA A 1 84 ? -4.029 -7.808 -7.617 1.00 88.19 84 ALA A O 1
ATOM 648 N N . LEU A 1 85 ? -4.668 -8.472 -9.666 1.00 87.12 85 LEU A N 1
ATOM 649 C CA . LEU A 1 85 ? -6.108 -8.344 -9.414 1.00 87.12 85 LEU A CA 1
ATOM 650 C C . LEU A 1 85 ? -6.612 -9.385 -8.413 1.00 87.12 85 LEU A C 1
ATOM 652 O O . LEU A 1 85 ? -7.285 -9.019 -7.458 1.00 87.12 85 LEU A O 1
ATOM 656 N N . ALA A 1 86 ? -6.258 -10.661 -8.587 1.00 89.62 86 ALA A N 1
ATOM 657 C CA . ALA A 1 86 ? -6.693 -11.722 -7.677 1.00 89.62 86 ALA A CA 1
ATOM 658 C C . ALA A 1 86 ? -6.226 -11.465 -6.236 1.00 89.62 86 ALA A C 1
ATOM 660 O O . ALA A 1 86 ? -6.975 -11.686 -5.284 1.00 89.62 86 ALA A O 1
ATOM 661 N N . LEU A 1 87 ? -5.001 -10.958 -6.071 1.00 90.31 87 LEU A N 1
ATOM 662 C CA . LEU A 1 87 ? -4.488 -10.601 -4.756 1.00 90.31 87 LEU A CA 1
ATOM 663 C C . LEU A 1 87 ? -5.158 -9.337 -4.190 1.00 90.31 87 LEU A C 1
ATOM 665 O O . LEU A 1 87 ? -5.404 -9.276 -2.988 1.00 90.31 87 LEU A O 1
ATOM 669 N N . SER A 1 88 ? -5.500 -8.361 -5.039 1.00 89.12 88 SER A N 1
ATOM 670 C CA . SER A 1 88 ? -6.288 -7.183 -4.639 1.00 89.12 88 SER A CA 1
ATOM 671 C C . SER A 1 88 ? -7.690 -7.578 -4.157 1.00 89.12 88 SER A C 1
ATOM 673 O O . SER A 1 88 ? -8.094 -7.153 -3.076 1.00 89.12 88 SER A O 1
ATOM 675 N N . ASP A 1 89 ? -8.389 -8.456 -4.886 1.00 90.75 89 ASP A N 1
ATOM 676 C CA . ASP A 1 89 ? -9.706 -8.998 -4.506 1.00 90.75 89 ASP A CA 1
ATOM 677 C C . ASP A 1 89 ? -9.629 -9.748 -3.160 1.00 90.75 89 ASP A C 1
ATOM 679 O O . ASP A 1 89 ? -10.480 -9.586 -2.276 1.00 90.75 89 ASP A O 1
ATOM 683 N N . HIS A 1 90 ? -8.574 -10.547 -2.968 1.00 91.88 90 HIS A N 1
ATOM 684 C CA . HIS A 1 90 ? -8.342 -11.241 -1.703 1.00 91.88 90 HIS A CA 1
ATOM 685 C C . HIS A 1 90 ? -8.112 -10.258 -0.548 1.00 91.88 90 HIS A C 1
ATOM 687 O O . HIS A 1 90 ? -8.737 -10.399 0.505 1.00 91.88 90 HIS A O 1
ATOM 693 N N . LEU A 1 91 ? -7.271 -9.238 -0.749 1.00 91.62 91 LEU A N 1
ATOM 694 C CA . LEU A 1 91 ? -7.010 -8.221 0.268 1.00 91.62 91 LEU A CA 1
ATOM 695 C C . LEU A 1 91 ? -8.291 -7.476 0.660 1.00 91.62 91 LEU A C 1
ATOM 697 O O . LEU A 1 91 ? -8.519 -7.258 1.847 1.00 91.62 91 LEU A O 1
ATOM 701 N N . MET A 1 92 ? -9.160 -7.160 -0.304 1.00 91.06 92 MET A N 1
ATOM 702 C CA . MET A 1 92 ? -10.458 -6.536 -0.025 1.00 91.06 92 MET A CA 1
ATOM 703 C C . MET A 1 92 ? -11.352 -7.394 0.861 1.00 91.06 92 MET A C 1
ATOM 705 O O . MET A 1 92 ? -12.052 -6.861 1.723 1.00 91.06 92 MET A O 1
ATOM 709 N N . THR A 1 93 ? -11.303 -8.714 0.687 1.00 93.50 93 THR A N 1
ATOM 710 C CA . THR A 1 93 ? -12.050 -9.660 1.526 1.00 93.50 93 THR A CA 1
ATOM 711 C C . THR A 1 93 ? -11.508 -9.678 2.955 1.00 93.50 93 THR A C 1
ATOM 713 O O . THR A 1 93 ? -12.287 -9.651 3.904 1.00 93.50 93 THR A O 1
ATOM 716 N N . VAL A 1 94 ? -10.182 -9.660 3.122 1.00 91.50 94 VAL A N 1
ATOM 717 C CA . VAL A 1 94 ? -9.543 -9.563 4.447 1.00 91.50 94 VAL A CA 1
ATOM 718 C C . VAL A 1 94 ? -9.887 -8.228 5.118 1.00 91.50 94 VAL A C 1
ATOM 720 O O . VAL A 1 94 ? -10.318 -8.199 6.267 1.00 91.50 94 VAL A O 1
ATOM 723 N N . HIS A 1 95 ? -9.765 -7.113 4.396 1.00 94.25 95 HIS A N 1
ATOM 724 C CA . HIS A 1 95 ? -10.088 -5.781 4.912 1.00 94.25 95 HIS A CA 1
ATOM 725 C C . HIS A 1 95 ? -11.578 -5.588 5.220 1.00 94.25 95 HIS A C 1
ATOM 727 O O . HIS A 1 95 ? -11.912 -4.781 6.085 1.00 94.25 95 HIS A O 1
ATOM 733 N N . ALA A 1 96 ? -12.483 -6.332 4.574 1.00 94.94 96 ALA A N 1
ATOM 734 C CA . ALA A 1 96 ? -13.912 -6.272 4.885 1.00 94.94 96 ALA A CA 1
ATOM 735 C C . ALA A 1 96 ? -14.221 -6.710 6.328 1.00 94.94 96 ALA A C 1
ATOM 737 O O . ALA A 1 96 ? -15.240 -6.302 6.878 1.00 94.94 96 ALA A O 1
ATOM 738 N N . GLN A 1 97 ? -13.336 -7.499 6.946 1.00 94.88 97 GLN A N 1
ATOM 739 C CA . GLN A 1 97 ? -13.436 -7.901 8.353 1.00 94.88 97 GLN A CA 1
ATOM 740 C C . GLN A 1 97 ? -12.886 -6.832 9.313 1.00 94.88 97 GLN A C 1
ATOM 742 O O . GLN A 1 97 ? -13.249 -6.810 10.485 1.00 94.88 97 GLN A O 1
ATOM 747 N N . ALA A 1 98 ? -12.039 -5.923 8.824 1.00 95.50 98 ALA A N 1
ATOM 748 C CA . ALA A 1 98 ? -11.404 -4.875 9.614 1.00 95.50 98 ALA A CA 1
ATOM 749 C C . ALA A 1 98 ? -12.283 -3.613 9.649 1.00 95.50 98 ALA A C 1
ATOM 751 O O . ALA A 1 98 ? -12.041 -2.618 8.956 1.00 95.50 98 ALA A O 1
ATOM 752 N N . THR A 1 99 ? -13.329 -3.661 10.469 1.00 97.69 99 THR A N 1
ATOM 753 C CA . THR A 1 99 ? -14.230 -2.531 10.740 1.00 97.69 99 THR A CA 1
ATOM 754 C C . THR A 1 99 ? -14.439 -2.385 12.238 1.00 97.69 99 THR A C 1
ATOM 756 O O . THR A 1 99 ? -14.517 -3.394 12.932 1.00 97.69 99 THR A O 1
ATOM 759 N N . GLY A 1 100 ? -14.606 -1.160 12.723 1.00 97.81 100 GLY A N 1
ATOM 760 C CA . GLY A 1 100 ? -14.731 -0.914 14.157 1.00 97.81 100 GLY A CA 1
ATOM 761 C C . GLY A 1 100 ? -15.045 0.542 14.464 1.00 97.81 100 GLY A C 1
ATOM 762 O O . GLY A 1 100 ? -15.505 1.285 13.591 1.00 97.81 100 GLY A O 1
ATOM 763 N N . ILE A 1 101 ? -14.818 0.933 15.714 1.00 98.06 101 ILE A N 1
ATOM 764 C CA . ILE A 1 101 ? -14.968 2.308 16.189 1.00 98.06 101 ILE A CA 1
ATOM 765 C C . ILE A 1 101 ? -13.587 2.816 16.586 1.00 98.06 101 ILE A C 1
ATOM 767 O O . ILE A 1 101 ? -12.912 2.206 17.407 1.00 98.06 101 ILE A O 1
ATOM 771 N N . GLU A 1 102 ? -13.166 3.928 15.994 1.00 96.56 102 GLU A N 1
ATOM 772 C CA . GLU A 1 102 ? -11.924 4.593 16.369 1.00 96.56 102 GLU A CA 1
ATOM 773 C C . GLU A 1 102 ? -12.090 5.215 17.773 1.00 96.56 102 GLU A C 1
ATOM 775 O O . GLU A 1 102 ? -13.079 5.917 18.011 1.00 96.56 102 GLU A O 1
ATOM 780 N N . PRO A 1 103 ? -11.177 4.937 18.723 1.00 95.25 103 PRO A N 1
ATOM 781 C CA . PRO A 1 103 ? -11.425 5.166 20.148 1.00 95.25 103 PRO A CA 1
ATOM 782 C C . PRO A 1 103 ? -11.372 6.632 20.595 1.00 95.25 103 PRO A C 1
ATOM 784 O O . PRO A 1 103 ? -11.938 6.953 21.638 1.00 95.25 103 PRO A O 1
ATOM 787 N N . ILE A 1 104 ? -10.703 7.525 19.861 1.00 93.38 104 ILE A N 1
ATOM 788 C CA . ILE A 1 104 ? -10.544 8.931 20.262 1.00 93.38 104 ILE A CA 1
ATOM 789 C C . ILE A 1 104 ? -11.766 9.762 19.868 1.00 93.38 104 ILE A C 1
ATOM 791 O O . ILE A 1 104 ? -12.271 10.547 20.668 1.00 93.38 104 ILE A O 1
ATOM 795 N N . THR A 1 105 ? -12.251 9.603 18.639 1.00 95.06 105 THR A N 1
ATOM 796 C CA . THR A 1 105 ? -13.380 10.375 18.098 1.00 95.06 105 THR A CA 1
ATOM 797 C C . THR A 1 105 ? -14.714 9.639 18.197 1.00 95.06 105 THR A C 1
ATOM 799 O O . THR A 1 105 ? -15.761 10.264 18.045 1.00 95.06 105 THR A O 1
ATOM 802 N N . GLY A 1 106 ? -14.701 8.319 18.411 1.00 96.56 106 GLY A N 1
ATOM 803 C CA . GLY A 1 106 ? -15.902 7.478 18.371 1.00 96.56 106 GLY A CA 1
ATOM 804 C C . GLY A 1 106 ? -16.438 7.237 16.953 1.00 96.56 106 GLY A C 1
ATOM 805 O O . GLY A 1 106 ? -17.544 6.718 16.786 1.00 96.56 106 GLY A O 1
ATOM 806 N N . THR A 1 107 ? -15.684 7.609 15.916 1.00 97.25 107 THR A N 1
ATOM 807 C CA . THR A 1 107 ? -16.118 7.471 14.520 1.00 97.25 107 THR A CA 1
ATOM 808 C C . THR A 1 107 ? -15.945 6.035 14.034 1.00 97.25 107 THR A C 1
ATOM 810 O O . THR A 1 107 ? -14.932 5.387 14.294 1.00 97.25 107 THR A O 1
ATOM 813 N N . ARG A 1 108 ? -16.917 5.527 13.268 1.00 97.81 108 ARG A N 1
ATOM 814 C CA . ARG A 1 108 ? -16.800 4.211 12.629 1.00 97.81 108 ARG A CA 1
ATOM 815 C C . ARG A 1 108 ? -15.739 4.231 11.533 1.00 97.81 108 ARG A C 1
ATOM 817 O O . ARG A 1 108 ? -15.818 5.050 10.619 1.00 97.81 108 ARG A O 1
ATOM 824 N N . TYR A 1 109 ? -14.826 3.268 11.567 1.00 97.31 109 TYR A N 1
ATOM 825 C CA . TYR A 1 109 ? -13.866 3.044 10.493 1.00 97.31 109 TYR A CA 1
ATOM 826 C C . TYR A 1 109 ? -14.188 1.777 9.692 1.00 97.31 109 TYR A C 1
ATOM 828 O O . TYR A 1 109 ? -14.852 0.846 10.156 1.00 97.31 109 TYR A O 1
ATOM 836 N N . SER A 1 110 ? -13.662 1.737 8.470 1.00 96.62 110 SER A N 1
ATOM 837 C CA . SER A 1 110 ? -13.559 0.534 7.649 1.00 96.62 110 SER A CA 1
ATOM 838 C C . SER A 1 110 ? -12.209 0.555 6.946 1.00 96.62 110 SER A C 1
ATOM 840 O O . SER A 1 110 ? -11.869 1.558 6.321 1.00 96.62 110 SER A O 1
ATOM 842 N N . ALA A 1 111 ? -11.459 -0.547 6.992 1.00 94.06 111 ALA A N 1
ATOM 843 C CA . ALA A 1 111 ? -10.212 -0.675 6.235 1.00 94.06 111 ALA A CA 1
ATOM 844 C C . ALA A 1 111 ? -10.430 -0.635 4.707 1.00 94.06 111 ALA A C 1
ATOM 846 O O . ALA A 1 111 ? -9.482 -0.430 3.949 1.00 94.06 111 ALA A O 1
ATOM 847 N N . ASN A 1 112 ? -11.681 -0.796 4.258 1.00 94.12 112 ASN A N 1
ATOM 848 C CA . ASN A 1 112 ? -12.090 -0.608 2.868 1.00 94.12 112 ASN A CA 1
ATOM 849 C C . ASN A 1 112 ? -12.559 0.819 2.542 1.00 94.12 112 ASN A C 1
ATOM 851 O O . ASN A 1 112 ? -13.113 1.051 1.470 1.00 94.12 112 ASN A O 1
ATOM 855 N N . ASN A 1 113 ? -12.352 1.787 3.441 1.00 92.06 113 ASN A N 1
ATOM 856 C CA . ASN A 1 113 ? -12.613 3.190 3.142 1.00 92.06 113 ASN A CA 1
ATOM 857 C C . ASN A 1 113 ? -11.655 3.679 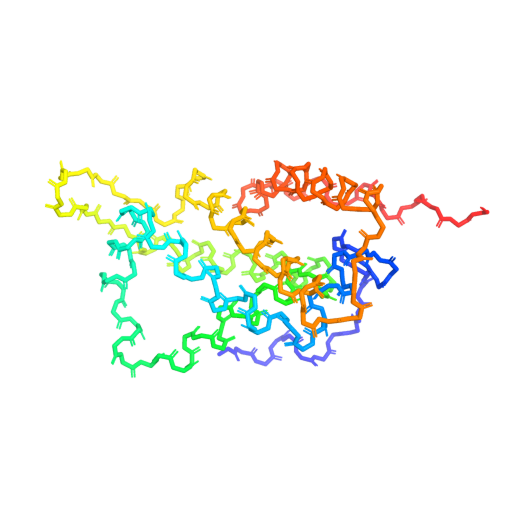2.029 1.00 92.06 113 ASN A C 1
ATOM 859 O O . ASN A 1 113 ? -10.436 3.674 2.242 1.00 92.06 113 ASN A O 1
ATOM 863 N N . PRO A 1 114 ? -12.169 4.169 0.882 1.00 87.44 114 PRO A N 1
ATOM 864 C CA . PRO A 1 114 ? -11.331 4.612 -0.232 1.00 87.44 114 PRO A CA 1
ATOM 865 C C . PRO A 1 114 ? -10.350 5.738 0.122 1.00 87.44 114 PRO A C 1
ATOM 867 O O . PRO A 1 114 ? -9.271 5.823 -0.462 1.00 87.44 114 PRO A O 1
ATOM 870 N N . ALA A 1 115 ? -10.692 6.606 1.079 1.00 86.88 115 ALA A N 1
ATOM 871 C CA . ALA A 1 115 ? -9.810 7.689 1.510 1.00 86.88 115 ALA A CA 1
ATOM 872 C C . ALA A 1 115 ? -8.578 7.153 2.261 1.00 86.88 115 ALA A C 1
ATOM 874 O O . ALA A 1 115 ? -7.456 7.558 1.953 1.00 86.88 115 ALA A O 1
ATOM 875 N N . SER A 1 116 ? -8.770 6.196 3.175 1.00 90.50 116 SER A N 1
ATOM 876 C CA . SER A 1 116 ? -7.670 5.530 3.890 1.00 90.50 116 SER A CA 1
ATOM 877 C C . SER A 1 116 ? -6.824 4.667 2.948 1.00 90.50 116 SER A C 1
ATOM 879 O O . SER A 1 116 ? -5.596 4.685 3.018 1.00 90.50 116 SER A O 1
ATOM 881 N N . GLN A 1 117 ? -7.445 3.972 1.991 1.00 89.69 117 GLN A N 1
ATOM 882 C CA . GLN A 1 117 ? -6.712 3.224 0.961 1.00 89.69 117 GLN A CA 1
ATOM 883 C C . GLN A 1 117 ? -5.853 4.150 0.090 1.00 89.69 117 GLN A C 1
ATOM 885 O O . GLN A 1 117 ? -4.678 3.867 -0.159 1.00 89.69 117 GLN A O 1
ATOM 890 N N . LEU A 1 118 ? -6.400 5.296 -0.332 1.00 86.00 118 LEU A N 1
ATOM 891 C CA . LEU A 1 118 ? -5.641 6.303 -1.069 1.00 86.00 118 LEU A CA 1
ATOM 892 C C . LEU A 1 118 ? -4.464 6.833 -0.242 1.00 86.00 118 LEU A C 1
ATOM 894 O O . LEU A 1 118 ? -3.371 6.982 -0.791 1.00 86.00 118 LEU A O 1
ATOM 898 N N . TRP A 1 119 ? -4.666 7.091 1.054 1.00 90.56 119 TRP A N 1
ATOM 899 C CA . TRP A 1 119 ? -3.598 7.502 1.967 1.00 90.56 119 TRP A CA 1
ATOM 900 C C . TRP A 1 119 ? -2.447 6.493 1.968 1.00 90.56 119 TRP A C 1
ATOM 902 O O . TRP A 1 119 ? -1.322 6.877 1.646 1.00 90.56 119 TRP A O 1
ATOM 912 N N . ILE A 1 120 ? -2.740 5.206 2.193 1.00 91.62 120 ILE A N 1
ATOM 913 C CA . ILE A 1 120 ? -1.753 4.111 2.164 1.00 91.62 120 ILE A CA 1
ATOM 914 C C . ILE A 1 120 ? -1.025 4.050 0.817 1.00 91.62 120 ILE A C 1
ATOM 916 O O . ILE A 1 120 ? 0.200 3.930 0.751 1.00 91.62 120 ILE A O 1
ATOM 920 N N . HIS A 1 121 ? -1.757 4.146 -0.294 1.00 88.00 121 HIS A N 1
ATOM 921 C CA . HIS A 1 121 ? -1.132 4.117 -1.612 1.00 88.00 121 HIS A CA 1
ATOM 922 C C . HIS A 1 121 ? -0.192 5.308 -1.823 1.00 88.00 121 HIS A C 1
ATOM 924 O O . HIS A 1 121 ? 0.910 5.130 -2.350 1.00 88.00 121 HIS A O 1
ATOM 930 N N . VAL A 1 122 ? -0.589 6.510 -1.399 1.00 87.25 122 VAL A N 1
ATOM 931 C CA . VAL A 1 122 ? 0.237 7.712 -1.530 1.00 87.25 122 VAL A CA 1
ATOM 932 C C . VAL A 1 122 ? 1.486 7.615 -0.658 1.00 87.25 122 VAL A C 1
ATOM 934 O O . VAL A 1 122 ? 2.590 7.839 -1.162 1.00 87.25 122 VAL A O 1
ATOM 937 N N . THR A 1 123 ? 1.345 7.262 0.618 1.00 93.19 123 THR A N 1
ATOM 938 C CA . THR A 1 123 ? 2.473 7.144 1.552 1.00 93.19 123 THR A CA 1
ATOM 939 C C . THR A 1 123 ? 3.415 6.012 1.147 1.00 93.19 123 THR A C 1
ATOM 941 O O . THR A 1 123 ? 4.628 6.233 1.130 1.00 93.19 123 THR A O 1
ATOM 944 N N . GLY A 1 124 ? 2.894 4.851 0.741 1.00 92.12 124 GLY A N 1
ATOM 945 C CA . GLY A 1 124 ? 3.661 3.709 0.237 1.00 92.12 124 GLY A CA 1
ATOM 946 C C . GLY A 1 124 ? 4.507 4.071 -0.979 1.00 92.12 124 GLY A C 1
ATOM 947 O O . GLY A 1 124 ? 5.741 4.051 -0.933 1.00 92.12 124 GLY A O 1
ATOM 948 N N . TRP A 1 125 ? 3.853 4.495 -2.061 1.00 89.31 125 TRP A N 1
ATOM 949 C CA . TRP A 1 125 ? 4.526 4.806 -3.324 1.00 89.31 125 TRP A CA 1
ATOM 950 C C . TRP A 1 125 ? 5.463 6.018 -3.229 1.00 89.31 125 TRP A C 1
ATOM 952 O O . TRP A 1 125 ? 6.512 6.036 -3.879 1.00 89.31 125 TRP A O 1
ATOM 962 N N . HIS A 1 126 ? 5.149 7.004 -2.381 1.00 90.69 126 HIS A N 1
ATOM 963 C CA . HIS A 1 126 ? 6.067 8.105 -2.094 1.00 90.69 126 HIS A CA 1
ATOM 964 C C . HIS A 1 126 ? 7.295 7.640 -1.299 1.00 90.69 126 HIS A C 1
ATOM 966 O O . HIS A 1 126 ? 8.416 8.047 -1.607 1.00 90.69 126 HIS A O 1
ATOM 972 N N . SER A 1 127 ? 7.109 6.819 -0.262 1.00 95.12 127 SER A N 1
ATOM 973 C CA . SER A 1 127 ? 8.208 6.386 0.611 1.00 95.12 127 SER A CA 1
ATOM 974 C C . SER A 1 127 ? 9.215 5.519 -0.127 1.00 95.12 127 SER A C 1
ATOM 976 O O . SER A 1 127 ? 10.417 5.759 -0.015 1.00 95.12 127 SER A O 1
ATOM 978 N N . VAL A 1 128 ? 8.735 4.583 -0.946 1.00 93.56 128 VAL A N 1
ATOM 979 C CA . VAL A 1 128 ? 9.596 3.736 -1.779 1.00 93.56 128 VAL A CA 1
ATOM 980 C C . VAL A 1 128 ? 10.382 4.571 -2.787 1.00 93.56 128 VAL A C 1
ATOM 982 O O . VAL A 1 128 ? 11.597 4.408 -2.888 1.00 93.56 128 VAL A O 1
ATOM 985 N N . LEU A 1 129 ? 9.743 5.534 -3.462 1.00 91.38 129 LEU A N 1
ATOM 986 C CA . LEU A 1 129 ? 10.456 6.472 -4.336 1.00 91.38 129 LEU A CA 1
ATOM 987 C C . LEU A 1 129 ? 11.514 7.272 -3.563 1.00 91.38 129 LEU A C 1
ATOM 989 O O . LEU A 1 129 ? 12.651 7.382 -4.015 1.00 91.38 129 LEU A O 1
ATOM 993 N N . LYS A 1 130 ? 11.165 7.818 -2.394 1.00 92.44 130 LYS A N 1
ATOM 994 C CA . LYS A 1 130 ? 12.082 8.635 -1.590 1.00 92.44 130 LYS A CA 1
ATOM 995 C C . LYS A 1 130 ? 13.317 7.843 -1.157 1.00 92.44 130 LYS A C 1
ATOM 997 O O . LYS A 1 130 ? 14.425 8.367 -1.253 1.00 92.44 130 LYS A O 1
ATOM 1002 N N . CYS A 1 131 ? 13.137 6.604 -0.709 1.00 94.62 131 CYS A N 1
ATOM 1003 C CA . CYS A 1 131 ? 14.240 5.735 -0.306 1.00 94.62 131 CYS A CA 1
ATOM 1004 C C . CYS A 1 131 ? 15.067 5.258 -1.504 1.00 94.62 131 CYS A C 1
ATOM 1006 O O . CYS A 1 131 ? 16.288 5.204 -1.399 1.00 94.62 131 CYS A O 1
ATOM 1008 N N . TYR A 1 132 ? 14.443 5.001 -2.655 1.00 92.56 132 TYR A N 1
ATOM 1009 C CA . TYR A 1 132 ? 15.170 4.714 -3.893 1.00 92.56 132 TYR A CA 1
ATOM 1010 C C . TYR A 1 132 ? 16.064 5.893 -4.317 1.00 92.56 132 TYR A C 1
ATOM 1012 O O . TYR A 1 132 ? 17.223 5.695 -4.667 1.00 92.56 132 TYR A O 1
ATOM 1020 N N . GLU A 1 133 ? 15.559 7.129 -4.259 1.00 90.12 133 GLU A N 1
ATOM 1021 C CA . GLU A 1 133 ? 16.345 8.323 -4.608 1.00 90.12 133 GLU A CA 1
ATOM 1022 C C . GLU A 1 133 ? 17.494 8.593 -3.626 1.00 90.12 133 GLU A C 1
ATOM 1024 O O . GLU A 1 133 ? 18.514 9.144 -4.030 1.00 90.12 133 GLU A O 1
ATOM 1029 N N . MET A 1 134 ? 17.313 8.249 -2.347 1.00 92.94 134 MET A N 1
ATOM 1030 C CA . MET A 1 134 ? 18.262 8.558 -1.274 1.00 92.94 134 MET A CA 1
ATOM 1031 C C . MET A 1 134 ? 19.336 7.483 -1.082 1.00 92.94 134 MET A C 1
ATOM 1033 O O . MET A 1 134 ? 20.489 7.822 -0.847 1.00 92.94 134 MET A O 1
ATOM 1037 N N . TYR A 1 135 ? 18.955 6.208 -1.167 1.00 92.94 135 TYR A N 1
ATOM 1038 C CA . TYR A 1 135 ? 19.820 5.068 -0.843 1.00 92.94 135 TYR A CA 1
ATOM 1039 C C . TYR A 1 135 ? 20.075 4.146 -2.041 1.00 92.94 135 TYR A C 1
ATOM 1041 O O . TYR A 1 135 ? 20.864 3.211 -1.946 1.00 92.94 135 TYR A O 1
ATOM 1049 N N . GLY A 1 136 ? 19.372 4.364 -3.154 1.00 88.38 136 GLY A N 1
ATOM 1050 C CA . GLY A 1 136 ? 19.511 3.580 -4.375 1.00 88.38 136 GLY A CA 1
ATOM 1051 C C . GLY A 1 136 ? 20.450 4.240 -5.388 1.00 88.38 136 GLY A C 1
ATOM 1052 O O . GLY A 1 136 ? 21.240 5.111 -5.030 1.00 88.38 136 GLY A O 1
ATOM 1053 N N . PRO A 1 137 ? 20.344 3.881 -6.682 1.00 82.94 137 PRO A N 1
ATOM 1054 C CA . PRO A 1 137 ? 21.184 4.404 -7.770 1.00 82.94 137 PRO A CA 1
ATOM 1055 C C . PRO A 1 137 ? 21.062 5.916 -8.061 1.00 82.94 137 PRO A C 1
ATOM 1057 O O . PRO A 1 137 ? 21.443 6.366 -9.141 1.00 82.94 137 PRO A O 1
ATOM 1060 N N . GLY A 1 138 ? 20.499 6.700 -7.143 1.00 67.69 138 GLY A N 1
ATOM 1061 C CA . GLY A 1 138 ? 20.358 8.141 -7.257 1.00 67.69 138 GLY A CA 1
ATOM 1062 C C . GLY A 1 138 ? 19.081 8.589 -7.974 1.00 67.69 138 GLY A C 1
ATOM 1063 O O . GLY A 1 138 ? 18.234 7.779 -8.374 1.00 67.69 138 GLY A O 1
ATOM 1064 N N . PRO A 1 139 ? 18.897 9.913 -8.104 1.00 61.31 139 PRO A N 1
ATOM 1065 C CA . PRO A 1 139 ? 17.622 10.497 -8.473 1.00 61.31 139 PRO A CA 1
ATOM 1066 C C . PRO A 1 139 ? 17.175 10.046 -9.862 1.00 61.31 139 PRO A C 1
ATOM 1068 O O . PRO A 1 139 ? 17.876 10.200 -10.864 1.00 61.31 139 PRO A O 1
ATOM 1071 N N . THR A 1 140 ? 15.924 9.600 -9.961 1.00 59.38 140 THR A N 1
ATOM 1072 C CA . THR A 1 140 ? 15.194 9.720 -11.220 1.00 59.38 140 THR A CA 1
ATOM 1073 C C . THR A 1 140 ? 15.188 11.203 -11.593 1.00 59.38 140 THR A C 1
ATOM 1075 O O . THR A 1 140 ? 14.500 11.965 -10.923 1.00 59.38 140 THR A O 1
ATOM 1078 N N . LEU A 1 141 ? 15.974 11.621 -12.605 1.00 56.75 141 LEU A N 1
ATOM 1079 C CA . LEU A 1 141 ? 16.026 12.985 -13.185 1.00 56.75 141 LEU A CA 1
ATOM 1080 C C . LEU A 1 141 ? 14.730 13.770 -12.901 1.00 56.75 141 LEU A C 1
ATOM 1082 O O . LEU A 1 141 ? 13.672 13.229 -13.194 1.00 56.75 141 LEU A O 1
ATOM 1086 N N . ARG A 1 142 ? 14.755 15.012 -12.381 1.00 53.81 142 ARG A N 1
ATOM 1087 C CA . ARG A 1 142 ? 13.546 15.770 -11.933 1.00 53.81 142 ARG A CA 1
ATOM 1088 C C . ARG A 1 142 ? 12.303 15.629 -12.841 1.00 53.81 142 ARG A C 1
ATOM 1090 O O . ARG A 1 142 ? 11.191 15.509 -12.331 1.00 53.81 142 ARG A O 1
ATOM 1097 N N . ARG A 1 143 ? 12.475 15.565 -14.173 1.00 55.12 143 ARG A N 1
ATOM 1098 C CA . ARG A 1 143 ? 11.403 15.266 -15.156 1.00 55.12 143 ARG A CA 1
ATOM 1099 C C . ARG A 1 143 ? 10.753 13.880 -14.982 1.00 55.12 143 ARG A C 1
ATOM 1101 O O . ARG A 1 143 ? 9.539 13.750 -15.093 1.00 55.12 143 ARG A O 1
ATOM 1108 N N . ARG A 1 144 ? 11.538 12.841 -14.687 1.00 59.84 144 ARG A N 1
ATOM 1109 C CA . ARG A 1 144 ? 11.073 11.488 -14.351 1.00 59.84 144 ARG A CA 1
ATOM 1110 C C . ARG A 1 144 ? 10.362 11.449 -13.000 1.00 59.84 144 ARG A C 1
ATOM 1112 O O . ARG A 1 144 ? 9.355 10.761 -12.929 1.00 59.84 144 ARG A O 1
ATOM 1119 N N . ARG A 1 145 ? 10.791 12.209 -11.983 1.00 63.47 145 ARG A N 1
ATOM 1120 C CA . ARG A 1 145 ? 10.097 12.264 -10.678 1.00 63.47 145 ARG A CA 1
ATOM 1121 C C . ARG A 1 145 ? 8.665 12.788 -10.805 1.00 63.47 145 ARG A C 1
ATOM 1123 O O . ARG A 1 145 ? 7.741 12.139 -10.330 1.00 63.47 145 ARG A O 1
ATOM 1130 N N . ALA A 1 146 ? 8.460 13.904 -11.507 1.00 63.44 146 ALA A N 1
ATOM 1131 C CA . ALA A 1 146 ? 7.115 14.428 -11.771 1.00 63.44 146 ALA A CA 1
ATOM 1132 C C . ALA A 1 146 ? 6.264 13.449 -12.601 1.00 63.44 146 ALA A C 1
ATOM 1134 O O . ALA A 1 146 ? 5.085 13.273 -12.321 1.00 63.44 146 ALA A O 1
ATOM 1135 N N . ALA A 1 147 ? 6.862 12.748 -13.570 1.00 62.41 147 ALA A N 1
ATOM 1136 C CA . ALA A 1 147 ? 6.165 11.720 -14.344 1.00 62.41 147 ALA A CA 1
ATOM 1137 C C . ALA A 1 147 ? 5.860 10.444 -13.531 1.00 62.41 147 ALA A C 1
ATOM 1139 O O . ALA A 1 147 ? 4.857 9.784 -13.789 1.00 62.41 147 ALA A O 1
ATOM 1140 N N . VAL A 1 148 ? 6.706 10.078 -12.560 1.00 63.44 148 VAL A N 1
ATOM 1141 C CA . VAL A 1 148 ? 6.467 8.985 -11.601 1.00 63.44 148 VAL A CA 1
ATOM 1142 C C . VAL A 1 148 ? 5.328 9.363 -10.671 1.00 63.44 148 VAL A C 1
ATOM 1144 O O . VAL A 1 148 ? 4.378 8.601 -10.581 1.00 63.44 148 VAL A O 1
ATOM 1147 N N . LEU A 1 149 ? 5.379 10.546 -10.056 1.00 64.31 149 LEU A N 1
ATOM 1148 C CA . LEU A 1 149 ? 4.328 11.053 -9.170 1.00 64.31 149 LEU A CA 1
ATOM 1149 C C . LEU A 1 149 ? 3.009 11.294 -9.919 1.00 64.31 149 LEU A C 1
ATOM 1151 O O . LEU A 1 149 ? 1.946 11.013 -9.383 1.00 64.31 149 LEU A O 1
ATOM 1155 N N . GLY A 1 150 ? 3.060 11.760 -11.169 1.00 61.03 150 GLY A N 1
ATOM 1156 C CA . GLY A 1 150 ? 1.892 11.921 -12.037 1.00 61.03 150 GLY A CA 1
ATOM 1157 C C . GLY A 1 150 ? 1.262 10.580 -12.406 1.00 61.03 150 GLY A C 1
ATOM 1158 O O . GLY A 1 150 ? 0.067 10.401 -12.212 1.00 61.03 150 GLY A O 1
ATOM 1159 N N . ARG A 1 151 ? 2.067 9.592 -12.826 1.00 61.88 151 ARG A N 1
ATOM 1160 C CA . ARG A 1 151 ? 1.580 8.222 -13.072 1.00 61.88 151 ARG A CA 1
ATOM 1161 C C . ARG A 1 151 ? 1.104 7.536 -11.803 1.00 61.88 151 ARG A C 1
ATOM 1163 O O . ARG A 1 151 ? 0.139 6.798 -11.879 1.00 61.88 151 ARG A O 1
ATOM 1170 N N . MET A 1 152 ? 1.767 7.764 -10.675 1.00 60.53 152 MET A N 1
ATOM 1171 C CA . MET A 1 152 ? 1.342 7.322 -9.350 1.00 60.53 152 MET A CA 1
ATOM 1172 C C . MET A 1 152 ? -0.014 7.939 -9.025 1.00 60.53 152 MET A C 1
ATOM 1174 O O . MET A 1 152 ? -0.931 7.198 -8.750 1.00 60.53 152 MET A O 1
ATOM 1178 N N . ARG A 1 153 ? -0.209 9.253 -9.165 1.00 55.25 153 ARG A N 1
ATOM 1179 C CA . ARG A 1 153 ? -1.500 9.912 -8.918 1.00 55.25 153 ARG A CA 1
ATOM 1180 C C . ARG A 1 153 ? -2.601 9.417 -9.851 1.00 55.25 153 ARG A C 1
ATOM 1182 O O . ARG A 1 153 ? -3.682 9.094 -9.377 1.00 55.25 153 ARG A O 1
ATOM 1189 N N . ASP A 1 154 ? -2.341 9.348 -11.152 1.00 53.00 154 ASP A N 1
ATOM 1190 C CA . ASP A 1 154 ? -3.327 8.896 -12.137 1.00 53.00 154 ASP A CA 1
ATOM 1191 C C . ASP A 1 154 ? -3.634 7.413 -11.952 1.00 53.00 154 ASP A C 1
ATOM 1193 O O . ASP A 1 154 ? -4.787 7.014 -12.076 1.00 53.00 154 ASP A O 1
ATOM 1197 N N . ARG A 1 155 ? -2.633 6.606 -11.573 1.00 56.06 155 ARG A N 1
ATOM 1198 C CA . ARG A 1 155 ? -2.828 5.188 -11.288 1.00 56.06 155 ARG A CA 1
ATOM 1199 C C . ARG A 1 155 ? -3.360 4.895 -9.907 1.00 56.06 155 ARG A C 1
ATOM 1201 O O . ARG A 1 155 ? -3.980 3.866 -9.802 1.00 56.06 155 ARG A O 1
ATOM 1208 N N . CYS A 1 156 ? -3.176 5.755 -8.910 1.00 48.47 156 CYS A N 1
ATOM 1209 C CA . CYS A 1 156 ? -3.869 5.723 -7.621 1.00 48.47 156 CYS A CA 1
ATOM 1210 C C . CYS A 1 156 ? -5.328 6.150 -7.800 1.00 48.47 156 CYS A C 1
ATOM 1212 O O . CYS A 1 156 ? -6.212 5.556 -7.205 1.00 48.47 156 CYS A O 1
ATOM 1214 N N . ARG A 1 157 ? -5.599 7.106 -8.702 1.00 41.59 157 ARG A N 1
ATOM 1215 C CA . ARG A 1 157 ? -6.961 7.454 -9.135 1.00 41.59 157 ARG A CA 1
ATOM 1216 C C . ARG A 1 157 ? -7.624 6.328 -9.931 1.00 41.59 157 ARG A C 1
ATOM 1218 O O . ARG A 1 157 ? -8.794 6.068 -9.706 1.00 41.59 157 ARG A O 1
ATOM 1225 N N . THR A 1 158 ? -6.897 5.623 -10.805 1.00 40.75 158 THR A N 1
ATOM 1226 C CA . THR A 1 158 ? -7.386 4.363 -11.406 1.00 40.75 158 THR A CA 1
ATOM 1227 C C . THR A 1 158 ? -7.176 3.146 -10.499 1.00 40.75 158 THR A C 1
ATOM 1229 O O . THR A 1 158 ? -7.611 2.058 -10.850 1.00 40.75 158 THR A O 1
ATOM 1232 N N . ALA A 1 159 ? -6.504 3.303 -9.355 1.00 41.22 159 ALA A N 1
ATOM 1233 C CA . ALA A 1 159 ? -6.387 2.316 -8.282 1.00 41.22 159 ALA A CA 1
ATOM 1234 C C . ALA A 1 159 ? -7.398 2.588 -7.168 1.00 41.22 159 ALA A C 1
ATOM 1236 O O . ALA A 1 159 ? -7.263 2.076 -6.068 1.00 41.22 159 ALA A O 1
ATOM 1237 N N . ASP A 1 160 ? -8.488 3.262 -7.528 1.00 42.53 160 ASP A N 1
ATOM 1238 C CA . ASP A 1 160 ? -9.785 2.592 -7.546 1.00 42.53 160 ASP A CA 1
ATOM 1239 C C . ASP A 1 160 ? -9.661 1.043 -7.424 1.00 42.53 160 ASP A C 1
ATOM 1241 O O . ASP A 1 160 ? -10.270 0.568 -6.498 1.00 42.53 160 ASP A O 1
ATOM 1245 N N . MET A 1 161 ? -8.829 0.298 -8.213 1.00 44.44 161 MET A N 1
ATOM 1246 C CA . MET A 1 161 ? -8.379 -1.144 -8.211 1.00 44.44 161 MET A CA 1
ATOM 1247 C C . MET A 1 161 ? -9.034 -2.157 -7.255 1.00 44.44 161 MET A C 1
ATOM 1249 O O . MET A 1 161 ? -9.309 -3.283 -7.651 1.00 44.44 161 MET A O 1
ATOM 1253 N N . GLN A 1 162 ? -9.265 -1.757 -6.019 1.00 47.19 162 GLN A N 1
ATOM 1254 C CA . GLN A 1 162 ? -10.088 -2.410 -5.012 1.00 47.19 162 GLN A CA 1
ATOM 1255 C C . GLN A 1 162 ? -11.618 -2.276 -5.251 1.00 47.19 162 GLN A C 1
ATOM 1257 O O . GLN A 1 162 ? -12.402 -3.025 -4.675 1.00 47.19 162 GLN A O 1
ATOM 1262 N N . SER A 1 163 ? -12.051 -1.408 -6.166 1.00 38.69 163 SER A N 1
ATOM 1263 C CA . SER A 1 163 ? -13.416 -1.247 -6.679 1.00 38.69 163 SER A CA 1
ATOM 1264 C C . SER A 1 163 ? -13.506 -1.093 -8.210 1.00 38.69 163 SER A C 1
ATOM 1266 O O . SER A 1 163 ? -14.623 -1.090 -8.739 1.00 38.69 163 SER A O 1
ATOM 1268 N N . VAL A 1 164 ? -12.385 -1.051 -8.960 1.00 37.97 164 VAL A N 1
ATOM 1269 C CA . VAL A 1 164 ? -12.437 -0.988 -10.437 1.00 37.97 164 VAL A CA 1
ATOM 1270 C C . VAL A 1 164 ? -13.165 -2.213 -10.967 1.00 37.97 164 VAL A C 1
ATOM 1272 O O . VAL A 1 164 ? -12.687 -3.347 -10.922 1.00 37.97 164 VAL A O 1
ATOM 1275 N N . ARG A 1 165 ? -14.320 -1.959 -11.577 1.00 39.50 165 ARG A N 1
ATOM 1276 C CA . ARG A 1 165 ? -15.060 -2.931 -12.377 1.00 39.50 165 ARG A CA 1
ATOM 1277 C C . ARG A 1 165 ? -14.127 -3.481 -13.469 1.00 39.50 165 ARG A C 1
ATOM 1279 O O . ARG A 1 165 ? -13.598 -2.719 -14.277 1.00 39.50 165 ARG A O 1
ATOM 1286 N N . ARG A 1 166 ? -13.979 -4.812 -13.522 1.00 42.16 166 ARG A N 1
ATOM 1287 C CA . ARG A 1 166 ? -13.102 -5.631 -14.402 1.00 42.16 166 ARG A CA 1
ATOM 1288 C C . ARG A 1 166 ? -12.996 -5.220 -15.893 1.00 42.16 166 ARG A C 1
ATOM 1290 O O . ARG A 1 166 ? -12.097 -5.675 -16.591 1.00 42.16 166 ARG A O 1
ATOM 1297 N N . SER A 1 167 ? -13.874 -4.361 -16.409 1.00 37.66 167 SER A N 1
ATOM 1298 C CA . SER A 1 167 ? -13.995 -3.984 -17.826 1.00 37.66 167 SER A CA 1
ATOM 1299 C C . SER A 1 167 ? -12.960 -2.966 -18.345 1.00 37.66 167 SER A C 1
ATOM 1301 O O . SER A 1 167 ? -12.939 -2.685 -19.550 1.00 37.66 167 SER A O 1
ATOM 1303 N N . ALA A 1 168 ? -12.103 -2.408 -17.480 1.00 38.94 168 ALA A N 1
ATOM 1304 C CA . ALA A 1 168 ? -11.076 -1.432 -17.869 1.00 38.94 168 ALA A CA 1
ATOM 1305 C C . ALA A 1 168 ? -9.729 -2.063 -18.285 1.00 38.94 168 ALA A C 1
ATOM 1307 O O . ALA A 1 168 ? -9.011 -1.477 -19.096 1.00 38.94 168 ALA A O 1
ATOM 1308 N N . LEU A 1 169 ? -9.397 -3.262 -17.787 1.00 41.44 169 LEU A N 1
ATOM 1309 C CA . LEU A 1 169 ? -8.120 -3.928 -18.086 1.00 41.44 169 LEU A CA 1
ATOM 1310 C C . LEU A 1 169 ? -8.087 -4.623 -19.454 1.00 41.44 169 LEU A C 1
ATOM 1312 O O . LEU A 1 169 ? -7.057 -4.606 -20.121 1.00 41.44 169 LEU A O 1
ATOM 1316 N N . ALA A 1 170 ? -9.218 -5.157 -19.922 1.00 38.41 170 ALA A N 1
ATOM 1317 C CA . ALA A 1 170 ? -9.287 -5.916 -21.176 1.00 38.41 170 ALA A CA 1
ATOM 1318 C C . ALA A 1 170 ? -8.992 -5.085 -22.444 1.00 38.41 170 ALA A C 1
ATOM 1320 O O . ALA A 1 170 ? -8.798 -5.642 -23.518 1.00 38.41 170 ALA A O 1
ATOM 1321 N N . ARG A 1 171 ? -8.961 -3.747 -22.349 1.00 37.78 171 ARG A N 1
ATOM 1322 C CA . ARG A 1 171 ? -8.899 -2.850 -23.517 1.00 37.78 171 ARG A CA 1
ATOM 1323 C C . ARG A 1 171 ? -7.528 -2.246 -23.823 1.00 37.78 171 ARG A C 1
ATOM 1325 O O . ARG A 1 171 ? -7.429 -1.476 -24.770 1.00 37.78 171 ARG A O 1
ATOM 1332 N N . ARG A 1 172 ? -6.473 -2.550 -23.056 1.00 42.44 172 ARG A N 1
ATOM 1333 C CA . ARG A 1 172 ? -5.153 -1.898 -23.239 1.00 42.44 172 ARG A CA 1
ATOM 1334 C C . ARG A 1 172 ? -4.010 -2.826 -23.668 1.00 42.44 172 ARG A C 1
ATOM 1336 O O . ARG A 1 172 ? -2.875 -2.372 -23.729 1.00 42.44 172 ARG A O 1
ATOM 1343 N N . GLY A 1 173 ? -4.302 -4.080 -24.017 1.00 34.84 173 GLY A N 1
ATOM 1344 C CA . GLY A 1 173 ? -3.300 -5.068 -24.446 1.00 34.84 173 GLY A CA 1
ATOM 1345 C C . GLY A 1 173 ? -2.916 -5.060 -25.934 1.00 34.84 173 GLY A C 1
ATOM 1346 O O . GLY A 1 173 ? -2.070 -5.853 -26.322 1.00 34.84 173 GLY A O 1
ATOM 1347 N N . THR A 1 174 ? -3.504 -4.209 -26.784 1.00 33.69 174 THR A N 1
ATOM 1348 C CA . THR A 1 174 ? -3.319 -4.292 -28.253 1.00 33.69 174 THR A CA 1
ATOM 1349 C C . THR A 1 174 ? -2.603 -3.106 -28.902 1.00 33.69 174 THR A C 1
ATOM 1351 O O . THR A 1 174 ? -2.522 -3.040 -30.124 1.00 33.69 174 THR A O 1
ATOM 1354 N N . GLY A 1 175 ? -2.042 -2.172 -28.134 1.00 35.56 175 GLY A N 1
ATOM 1355 C CA . GLY A 1 175 ? -1.401 -0.987 -28.706 1.00 35.56 175 GLY A CA 1
ATOM 1356 C C . GLY A 1 175 ? -0.033 -0.722 -28.108 1.00 35.56 175 GLY A C 1
ATOM 1357 O O . GLY A 1 175 ? 0.034 -0.134 -27.036 1.00 35.56 175 GLY A O 1
ATOM 1358 N N . VAL A 1 176 ? 1.014 -1.151 -28.816 1.00 33.84 176 VAL A N 1
ATOM 1359 C CA . VAL A 1 176 ? 2.350 -0.534 -28.987 1.00 33.84 176 VAL A CA 1
ATOM 1360 C C . VAL A 1 176 ? 3.346 -1.663 -29.268 1.00 33.84 176 VAL A C 1
ATOM 1362 O O . VAL A 1 176 ? 3.970 -2.191 -28.360 1.00 33.84 176 VAL A O 1
ATOM 1365 N N . LEU A 1 177 ? 3.439 -2.034 -30.546 1.00 31.39 177 LEU A N 1
ATOM 1366 C CA . LEU A 1 177 ? 4.643 -2.517 -31.231 1.00 31.39 177 LEU A CA 1
ATOM 1367 C C . LEU A 1 177 ? 4.422 -2.269 -32.736 1.00 31.39 177 LEU A C 1
ATOM 1369 O O . LEU A 1 177 ? 3.841 -3.093 -33.441 1.00 31.39 177 LEU A O 1
ATOM 1373 N N . ARG A 1 178 ? 4.829 -1.087 -33.197 1.00 30.39 178 ARG A N 1
ATOM 1374 C CA . ARG A 1 178 ? 5.336 -0.822 -34.546 1.00 30.39 178 ARG A CA 1
ATOM 1375 C C . ARG A 1 178 ? 6.454 0.196 -34.412 1.00 30.39 178 ARG A C 1
ATOM 1377 O O . ARG A 1 178 ? 6.276 1.119 -33.584 1.00 30.39 178 ARG A O 1
#

Secondary structure (DSSP, 8-state):
--GGGTTPPP---TTT-TTSHHHHHHTSTHHHHHHHHHHHHHTTSHHHHHHHHHH-HHHH-HHHHHHHHHHHHHHHHHS-HHHHHHHHHHHHHHHTT-EEE-TTT--EEETT-HHHHHHHHHHHHHHHHHHHHHHSS---THHHHHHHHHHHHHHHHGGGGGS--GGGTTTSSS----

Foldseek 3Di:
DDPPPDPDPAPDFADARPPGPLLVLLVDPLLLVLQVQLVVQLVVPLLSVLLCVVVCCCVVPVPVVSVLVSCLSNCNRGGHNVSNLVSLLVVLVVQQVRWDARPPPRDTHGSPDLVSVLSSLLSSQVSSQVSCQVVNPHDPPPVSVVVSVVCSVVVSVVVVSNVPDPVPVVPPPPDDDD

Organism: Rhodococcus erythropolis (NCBI:txid1833)

pLDDT: mean 80.1, std 20.42, range [30.39, 98.06]

Sequence (178 aa):
MSELTMNRPREDYGFFGPGSPSWKIWAAPTALIGFQRSVVLEHFDPFLAAAVADMSGIYSDPAGRLDRTLAYFLTVATADGRTALALSDHLMTVHAQATGIEPITGTRYSANNPASQLWIHVTGWHSVLKCYEMYGPGPTLRRRRAAVLGRMRDRCRTADMQSVRRSALARRGTGVLR

Radius of gyration: 16.91 Å; chains: 1; bounding box: 38×40×55 Å

InterPro domains:
  IPR018713 ER-bound oxygenase mpaB/mpaB'/Rubber oxygenase, catalytic domain [PF09995] (23-146)